Protein AF-A0A659USR1-F1 (afdb_monomer_lite)

Foldseek 3Di:
DCPPCVVLDDDDDDDADLQWAWLVNVLVVQCVVCVVDPCSSVVVLVSQLVVQDDPQLNCVSVVLCVPPCVPQPRSHWDWGAFDFDDDDVVVCVVCVPPPPPDGPRFGTWTQGHPRDIDTDHDDDPVQPDPVPDGD

pLDDT: mean 77.98, std 21.11, range [29.31, 98.12]

Structure (mmCIF, N/CA/C/O backbone):
data_AF-A0A659USR1-F1
#
_entry.id   AF-A0A659USR1-F1
#
loop_
_atom_site.group_PDB
_atom_site.id
_atom_site.type_symbol
_atom_site.label_atom_id
_atom_site.label_alt_id
_atom_site.label_comp_id
_atom_site.label_asym_id
_atom_site.label_entity_id
_atom_site.label_seq_id
_atom_site.pdbx_PDB_ins_code
_atom_site.Cartn_x
_atom_site.Cartn_y
_atom_site.Cartn_z
_atom_site.occupancy
_atom_site.B_iso_or_equiv
_atom_site.auth_seq_id
_atom_site.auth_comp_id
_atom_site.auth_asym_id
_atom_site.auth_atom_id
_atom_site.pdbx_PDB_model_num
ATOM 1 N N . VAL A 1 1 ? 14.757 -21.629 8.057 1.00 33.50 1 VAL A N 1
ATOM 2 C CA . VAL A 1 1 ? 15.611 -20.746 7.243 1.00 33.50 1 VAL A CA 1
ATOM 3 C C . VAL A 1 1 ? 15.115 -19.367 7.560 1.00 33.50 1 VAL A C 1
ATOM 5 O O . VAL A 1 1 ? 13.985 -19.055 7.210 1.00 33.50 1 VAL A O 1
ATOM 8 N N . ILE A 1 2 ? 15.890 -18.633 8.349 1.00 29.31 2 ILE A N 1
ATOM 9 C CA . ILE A 1 2 ? 15.679 -17.200 8.505 1.00 29.31 2 ILE A CA 1
ATOM 10 C C . ILE A 1 2 ? 15.923 -16.651 7.102 1.00 29.31 2 ILE A C 1
ATOM 12 O O . ILE A 1 2 ? 16.990 -16.890 6.535 1.00 29.31 2 ILE A O 1
ATOM 16 N N . LEU A 1 3 ? 14.895 -16.073 6.479 1.00 40.03 3 LEU A N 1
ATOM 17 C CA . LEU A 1 3 ? 15.089 -15.390 5.206 1.00 40.03 3 LEU A CA 1
ATOM 18 C C . LEU A 1 3 ? 16.174 -14.350 5.452 1.00 40.03 3 LEU A C 1
ATOM 20 O O . LEU A 1 3 ? 16.061 -13.571 6.396 1.00 40.03 3 LEU A O 1
ATOM 24 N N . SER A 1 4 ? 17.172 -14.285 4.581 1.00 37.62 4 SER A N 1
ATOM 25 C CA . SER A 1 4 ? 18.192 -13.230 4.585 1.00 37.62 4 SER A CA 1
ATOM 26 C C . SER A 1 4 ? 17.584 -11.813 4.523 1.00 37.62 4 SER A C 1
ATOM 28 O O . SER A 1 4 ? 18.292 -10.843 4.738 1.00 37.62 4 SER A O 1
ATOM 30 N N . ASN A 1 5 ? 16.269 -11.715 4.271 1.00 44.94 5 ASN A N 1
ATOM 31 C CA . ASN A 1 5 ? 15.446 -10.510 4.220 1.00 44.94 5 ASN A CA 1
ATOM 32 C C . ASN A 1 5 ? 14.173 -10.582 5.102 1.00 44.94 5 ASN A C 1
ATOM 34 O O . ASN A 1 5 ? 13.251 -9.807 4.888 1.00 44.94 5 ASN A O 1
ATOM 38 N N . ALA A 1 6 ? 14.068 -11.484 6.091 1.00 44.91 6 ALA A N 1
ATOM 39 C CA . ALA A 1 6 ? 12.894 -11.510 6.990 1.00 44.91 6 ALA A CA 1
ATOM 40 C C . ALA A 1 6 ? 12.688 -10.157 7.697 1.00 44.91 6 ALA A C 1
ATOM 42 O O . ALA A 1 6 ? 11.558 -9.729 7.894 1.00 44.91 6 ALA A O 1
ATOM 43 N N . ALA A 1 7 ? 13.790 -9.463 7.998 1.00 50.06 7 ALA A N 1
ATOM 44 C CA . ALA A 1 7 ? 13.792 -8.120 8.570 1.00 50.06 7 ALA A CA 1
ATOM 45 C C . ALA A 1 7 ? 13.290 -7.021 7.607 1.00 50.06 7 ALA A C 1
ATOM 47 O O . ALA A 1 7 ? 13.067 -5.897 8.041 1.00 50.06 7 ALA A O 1
ATOM 48 N N . SER A 1 8 ? 13.114 -7.310 6.309 1.00 63.19 8 SER A N 1
ATOM 49 C CA . SER A 1 8 ? 12.642 -6.344 5.306 1.00 63.19 8 SER A CA 1
ATOM 50 C C . SER A 1 8 ? 11.236 -6.633 4.770 1.00 63.19 8 SER A C 1
ATOM 52 O O . SER A 1 8 ? 10.766 -5.915 3.883 1.00 63.19 8 SER A O 1
ATOM 54 N N . CYS A 1 9 ? 10.533 -7.632 5.310 1.00 71.00 9 CYS A N 1
ATOM 55 C CA . CYS A 1 9 ? 9.142 -7.917 4.963 1.00 71.00 9 CYS A CA 1
ATOM 56 C C . CYS A 1 9 ? 8.177 -7.252 5.951 1.00 71.00 9 CYS A C 1
ATOM 58 O O . CYS A 1 9 ? 8.376 -7.309 7.160 1.00 71.00 9 CYS A O 1
ATOM 60 N N . LEU A 1 10 ? 7.105 -6.659 5.424 1.00 82.88 10 LEU A N 1
ATOM 61 C CA . LEU A 1 10 ? 5.974 -6.189 6.221 1.00 82.88 10 LEU A CA 1
ATOM 62 C C . LEU A 1 10 ? 4.973 -7.336 6.383 1.00 82.88 10 LEU A C 1
ATOM 64 O O . LEU A 1 10 ? 4.543 -7.914 5.385 1.00 82.88 10 LEU A O 1
ATOM 68 N N . VAL A 1 11 ? 4.619 -7.671 7.625 1.00 83.94 11 VAL A N 1
ATOM 69 C CA . VAL A 1 11 ? 3.646 -8.728 7.936 1.00 83.94 11 VAL A CA 1
ATOM 70 C C . VAL A 1 11 ? 2.407 -8.084 8.536 1.00 83.94 11 VAL A C 1
ATOM 72 O O . VAL A 1 11 ? 2.397 -7.716 9.705 1.00 83.94 11 VAL A O 1
ATOM 75 N N . TYR A 1 12 ? 1.368 -7.937 7.718 1.00 85.69 12 TYR A N 1
ATOM 76 C CA . TYR A 1 12 ? 0.074 -7.461 8.188 1.00 85.69 12 TYR A CA 1
ATOM 77 C C . TYR A 1 12 ? -0.661 -8.597 8.908 1.00 85.69 12 TYR A C 1
ATOM 79 O O . TYR A 1 12 ? -0.927 -9.642 8.315 1.00 85.69 12 TYR A O 1
ATOM 87 N N . ASP A 1 13 ? -0.968 -8.391 10.185 1.00 86.56 13 ASP A N 1
ATOM 88 C CA . ASP A 1 13 ? -1.474 -9.403 11.120 1.00 86.56 13 ASP A CA 1
ATOM 89 C C . ASP A 1 13 ? -2.885 -9.099 11.653 1.00 86.56 13 ASP A C 1
ATOM 91 O O . ASP A 1 13 ? -3.417 -9.840 12.482 1.00 86.56 13 ASP A O 1
ATOM 95 N N . ARG A 1 14 ? -3.523 -8.029 11.165 1.00 89.88 14 ARG A N 1
ATOM 96 C CA . ARG A 1 14 ? -4.888 -7.658 11.553 1.00 89.88 14 ARG A CA 1
ATOM 97 C C . ARG A 1 14 ? -5.934 -8.314 10.637 1.00 89.88 14 ARG A C 1
ATOM 99 O O . ARG A 1 14 ? -5.644 -8.614 9.478 1.00 89.88 14 ARG A O 1
ATOM 106 N N . PRO A 1 15 ? -7.168 -8.541 11.123 1.00 89.50 15 PRO A N 1
ATOM 107 C CA . PRO A 1 15 ? -8.253 -9.036 10.282 1.00 89.50 15 PRO A CA 1
ATOM 108 C C . PRO A 1 15 ? -8.594 -8.056 9.151 1.00 89.50 15 PRO A C 1
ATOM 110 O O . PRO A 1 15 ? -8.728 -6.860 9.394 1.00 89.50 15 PRO A O 1
ATOM 113 N N . ILE A 1 16 ? -8.808 -8.575 7.940 1.00 89.06 16 ILE A N 1
ATOM 114 C CA . ILE A 1 16 ? -9.359 -7.799 6.819 1.00 89.06 16 ILE A CA 1
ATOM 115 C C . ILE A 1 16 ? -10.877 -7.732 6.975 1.00 89.06 16 ILE A C 1
ATOM 117 O O . ILE A 1 16 ? -11.534 -8.758 7.179 1.00 89.06 16 ILE A O 1
ATOM 121 N N . ARG A 1 17 ? -11.438 -6.526 6.903 1.00 88.50 17 ARG A N 1
ATOM 122 C CA . ARG A 1 17 ? -12.866 -6.289 7.117 1.00 88.50 17 ARG A CA 1
ATOM 123 C C . ARG A 1 17 ? -13.680 -6.530 5.837 1.00 88.50 17 ARG A C 1
ATOM 125 O O . ARG A 1 17 ? -13.148 -6.783 4.758 1.00 88.50 17 ARG A O 1
ATOM 132 N N . ARG A 1 18 ? -15.014 -6.466 5.947 1.00 89.25 18 ARG A N 1
ATOM 133 C CA . ARG A 1 18 ? -15.941 -6.694 4.815 1.00 89.25 18 ARG A CA 1
ATOM 134 C C . ARG A 1 18 ? -15.863 -5.616 3.733 1.00 89.25 18 ARG A C 1
ATOM 136 O O . ARG A 1 18 ? -16.241 -5.891 2.597 1.00 89.25 18 ARG A O 1
ATOM 143 N N . ASP A 1 19 ? -15.406 -4.427 4.100 1.00 89.88 19 ASP A N 1
ATOM 144 C CA . ASP A 1 19 ? -15.111 -3.266 3.260 1.00 89.88 19 ASP A CA 1
ATOM 145 C C . ASP A 1 19 ? -13.746 -3.357 2.553 1.00 89.88 19 ASP A C 1
ATOM 147 O O . ASP A 1 19 ? -13.417 -2.495 1.744 1.00 89.88 19 ASP A O 1
ATOM 151 N N . GLY A 1 20 ? -12.994 -4.439 2.771 1.00 93.94 20 GLY A N 1
ATOM 152 C CA . GLY A 1 20 ? -11.668 -4.632 2.196 1.00 93.94 20 GLY A CA 1
ATOM 153 C C . GLY A 1 20 ? -10.563 -4.178 3.146 1.00 93.94 20 GLY A C 1
ATOM 154 O O . GLY A 1 20 ? -10.736 -4.226 4.362 1.00 93.94 20 GLY A O 1
ATOM 155 N N . LEU A 1 21 ? -9.415 -3.795 2.581 1.00 95.62 21 LEU A N 1
ATOM 156 C CA . LEU A 1 21 ? -8.321 -3.158 3.313 1.00 95.62 21 LEU A CA 1
ATOM 157 C C . LEU A 1 21 ? -8.178 -1.711 2.855 1.00 95.62 21 LEU A C 1
ATOM 159 O O . LEU A 1 21 ? -7.793 -1.445 1.711 1.00 95.62 21 LEU A O 1
ATOM 163 N N . LEU A 1 22 ? -8.452 -0.778 3.758 1.00 97.06 22 LEU A N 1
ATOM 164 C CA . LEU A 1 22 ? -8.333 0.649 3.493 1.00 97.06 22 LEU A CA 1
ATOM 165 C C . LEU A 1 22 ? -6.917 1.156 3.784 1.00 97.06 22 LEU A C 1
ATOM 167 O O . LEU A 1 22 ? -6.176 0.612 4.606 1.00 97.06 22 LEU A O 1
ATOM 171 N N . TRP A 1 23 ? -6.533 2.243 3.113 1.00 97.44 23 TRP A N 1
ATOM 172 C CA . TRP A 1 23 ? -5.255 2.913 3.352 1.00 97.44 23 TRP A CA 1
ATOM 173 C C . TRP A 1 23 ? -5.135 3.404 4.799 1.00 97.44 23 TRP A C 1
ATOM 175 O O . TRP A 1 23 ? -4.081 3.247 5.409 1.00 97.44 23 TRP A O 1
ATOM 185 N N . SER A 1 24 ? -6.214 3.950 5.364 1.00 96.31 24 SER A N 1
ATOM 186 C CA . SER A 1 24 ? -6.278 4.396 6.762 1.00 96.31 24 SER A CA 1
ATOM 187 C C . SER A 1 24 ? -5.959 3.264 7.740 1.00 96.31 24 SER A C 1
ATOM 189 O O . SER A 1 24 ? -5.123 3.436 8.621 1.00 96.31 24 SER A O 1
ATOM 191 N N . GLU A 1 25 ? -6.527 2.077 7.530 1.00 95.75 25 GLU A N 1
ATOM 192 C CA . GLU A 1 25 ? -6.268 0.901 8.366 1.00 95.75 25 GLU A CA 1
ATOM 193 C C . GLU A 1 25 ? -4.815 0.432 8.282 1.00 95.75 25 GLU A C 1
ATOM 195 O O . GLU A 1 25 ? -4.238 -0.006 9.282 1.00 95.75 25 GLU A O 1
ATOM 200 N N . LEU A 1 26 ? -4.205 0.530 7.097 1.00 95.25 26 LEU A N 1
ATOM 201 C CA . LEU A 1 26 ? -2.800 0.186 6.917 1.00 95.25 26 LEU A CA 1
ATOM 202 C C . LEU A 1 26 ? -1.880 1.210 7.600 1.00 95.25 26 LEU A C 1
ATOM 204 O O . LEU A 1 26 ? -0.889 0.819 8.215 1.00 95.25 26 LEU A O 1
ATOM 208 N N . VAL A 1 27 ? -2.223 2.500 7.563 1.00 96.00 27 VAL A N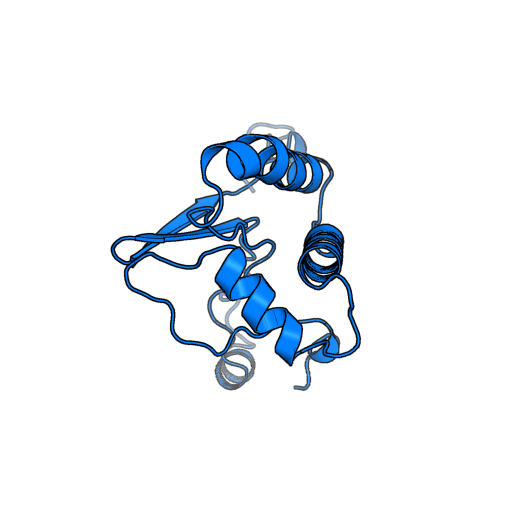 1
ATOM 209 C CA . VAL A 1 27 ? -1.510 3.555 8.305 1.00 96.00 27 VAL A CA 1
ATOM 210 C C . VAL A 1 27 ? -1.652 3.360 9.816 1.00 96.00 27 VAL A C 1
ATOM 212 O O . VAL A 1 27 ? -0.666 3.457 10.547 1.00 96.00 27 VAL A O 1
ATOM 215 N N . ASP A 1 28 ? -2.851 3.033 10.292 1.00 95.50 28 ASP A N 1
ATOM 216 C CA . ASP A 1 28 ? -3.118 2.751 11.705 1.00 95.50 28 ASP A CA 1
ATOM 217 C C . ASP A 1 28 ? -2.401 1.484 12.187 1.00 95.50 28 ASP A C 1
ATOM 219 O O . ASP A 1 28 ? -2.024 1.365 13.356 1.00 95.50 28 ASP A O 1
ATOM 223 N N . TRP A 1 29 ? -2.203 0.515 11.294 1.00 95.06 29 TRP A N 1
ATOM 224 C CA . TRP A 1 29 ? -1.334 -0.627 11.540 1.00 95.06 29 TRP A CA 1
ATOM 225 C C . TRP A 1 29 ? 0.136 -0.211 11.604 1.00 95.06 29 TRP A C 1
ATOM 227 O O . TRP A 1 29 ? 0.809 -0.533 12.585 1.00 95.06 29 TRP A O 1
ATOM 237 N N . TRP A 1 30 ? 0.612 0.580 10.643 1.00 94.25 30 TRP A N 1
ATOM 238 C CA . TRP A 1 30 ? 1.998 1.044 10.593 1.00 94.25 30 TRP A CA 1
ATOM 239 C C .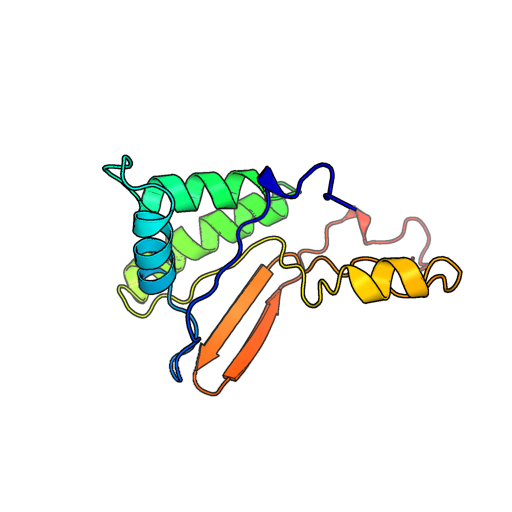 TRP A 1 30 ? 2.407 1.847 11.832 1.00 94.25 30 TRP A C 1
ATOM 241 O O . TRP A 1 30 ? 3.495 1.628 12.356 1.00 94.25 30 TRP A O 1
ATOM 251 N N . ARG A 1 31 ? 1.513 2.680 12.385 1.00 93.94 31 ARG A N 1
ATOM 252 C CA . ARG A 1 31 ? 1.748 3.399 13.656 1.00 93.94 31 ARG A CA 1
ATOM 253 C C . ARG A 1 31 ? 2.180 2.487 14.804 1.00 93.94 31 ARG A C 1
ATOM 255 O O . ARG A 1 31 ? 2.961 2.899 15.650 1.00 93.94 31 ARG A O 1
ATOM 262 N N . SER A 1 32 ? 1.661 1.259 14.852 1.00 90.81 32 SER A N 1
ATOM 263 C CA . SER A 1 32 ? 2.040 0.293 15.893 1.00 90.81 32 SER A CA 1
ATOM 264 C C . SER A 1 32 ? 3.402 -0.363 15.650 1.00 90.81 32 SER A C 1
ATOM 266 O O . SER A 1 32 ? 4.000 -0.877 16.589 1.00 90.81 32 SER A O 1
ATOM 268 N N . GLN A 1 33 ? 3.887 -0.336 14.407 1.00 86.38 33 GLN A N 1
ATOM 269 C CA . GLN A 1 33 ? 5.173 -0.901 13.992 1.00 86.38 33 GLN A CA 1
ATOM 270 C C . GLN A 1 33 ? 6.306 0.131 14.067 1.00 86.38 33 GLN A C 1
ATOM 272 O O . GLN A 1 33 ? 7.443 -0.232 14.351 1.00 86.38 33 GLN A O 1
ATOM 277 N N . ASP A 1 34 ? 5.987 1.410 13.847 1.00 83.12 34 ASP A N 1
ATOM 278 C CA . ASP A 1 34 ? 6.914 2.541 13.940 1.00 83.12 34 ASP A CA 1
ATOM 279 C C . ASP A 1 34 ? 6.322 3.677 14.804 1.00 83.12 34 ASP A C 1
ATOM 281 O O . ASP A 1 34 ? 5.842 4.687 14.278 1.00 83.12 34 ASP A O 1
ATOM 285 N N . PRO A 1 35 ? 6.316 3.522 16.144 1.00 81.44 35 PRO A N 1
ATOM 286 C CA . PRO A 1 35 ? 5.683 4.483 17.051 1.00 81.44 35 PRO A CA 1
ATOM 287 C C . PRO A 1 35 ? 6.386 5.844 17.119 1.00 81.44 35 PRO A C 1
ATOM 289 O O . PRO A 1 35 ? 5.814 6.793 17.644 1.00 81.44 35 PRO A O 1
ATOM 292 N N . ALA A 1 36 ? 7.629 5.932 16.636 1.00 83.31 36 ALA A N 1
ATOM 293 C CA . ALA A 1 36 ? 8.424 7.158 16.648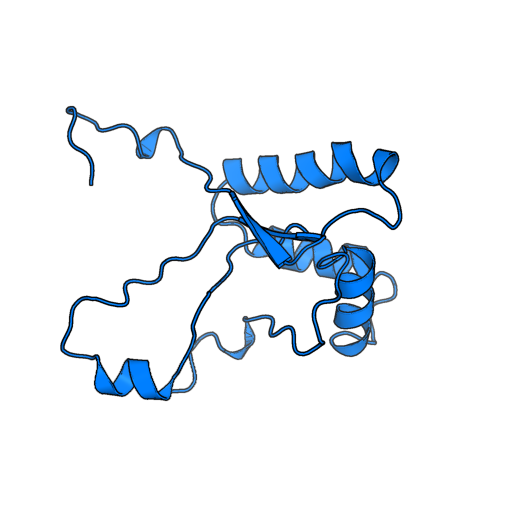 1.00 83.31 36 ALA A CA 1
ATOM 294 C C . ALA A 1 36 ? 8.130 8.072 15.446 1.00 83.31 36 ALA A C 1
ATOM 296 O O . ALA A 1 36 ? 8.643 9.187 15.383 1.00 83.31 36 ALA A O 1
ATOM 297 N N . SER A 1 37 ? 7.337 7.607 14.476 1.00 86.25 37 SER A N 1
ATOM 298 C CA . SER A 1 37 ? 6.985 8.389 13.296 1.00 86.25 37 SER A CA 1
ATOM 299 C C . SER A 1 37 ? 5.851 9.372 13.588 1.00 86.25 37 SER A C 1
ATOM 301 O O . SER A 1 37 ? 4.701 8.969 13.772 1.00 86.25 37 SER A O 1
ATOM 303 N N . ASP A 1 38 ? 6.151 10.670 13.524 1.00 89.12 38 ASP A N 1
ATOM 304 C CA . ASP A 1 38 ? 5.139 11.736 13.598 1.00 89.12 38 ASP A CA 1
ATOM 305 C C . ASP A 1 38 ? 4.225 11.767 12.354 1.00 89.12 38 ASP A C 1
ATOM 307 O O . ASP A 1 38 ? 3.093 12.251 12.398 1.00 89.12 38 ASP A O 1
ATOM 311 N N . GLU A 1 39 ? 4.688 11.199 11.233 1.00 94.56 39 GLU A N 1
ATOM 312 C CA . GLU A 1 39 ? 3.972 11.160 9.953 1.00 94.56 39 GLU A CA 1
ATOM 313 C C . GLU A 1 39 ? 3.857 9.727 9.396 1.00 94.56 39 GLU A C 1
ATOM 315 O O . GLU A 1 39 ? 4.412 9.399 8.340 1.00 94.56 39 GLU A O 1
ATOM 320 N N . PRO A 1 40 ? 3.078 8.853 10.053 1.00 94.69 40 PRO A N 1
ATOM 321 C CA . PRO A 1 40 ? 3.038 7.423 9.746 1.00 94.69 40 PRO A CA 1
ATOM 322 C C . PRO A 1 40 ? 2.539 7.127 8.328 1.00 94.69 40 PRO A C 1
ATOM 324 O O . PRO A 1 40 ? 2.987 6.171 7.702 1.00 94.69 40 PRO A O 1
ATOM 327 N N . ALA A 1 41 ? 1.650 7.963 7.780 1.00 94.56 41 ALA A N 1
ATOM 328 C CA . ALA A 1 41 ? 1.187 7.814 6.402 1.00 94.5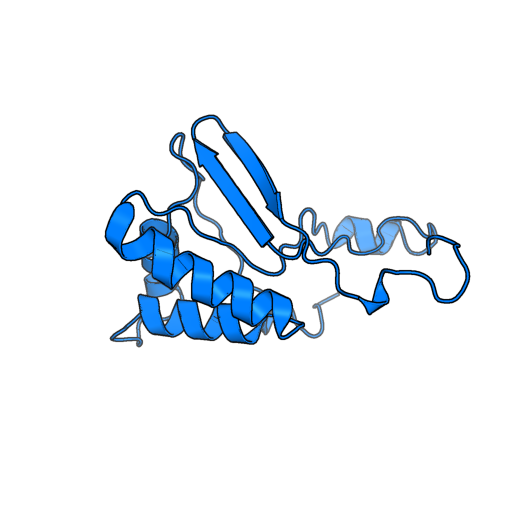6 41 ALA A CA 1
ATOM 329 C C . ALA A 1 41 ? 2.302 8.075 5.379 1.00 94.56 41 ALA A C 1
ATOM 331 O O . ALA A 1 41 ? 2.416 7.338 4.400 1.00 94.56 41 ALA A O 1
ATOM 332 N N . ARG A 1 42 ? 3.130 9.104 5.604 1.00 94.62 42 ARG A N 1
ATOM 333 C CA . ARG A 1 42 ? 4.264 9.410 4.726 1.00 94.62 42 ARG A CA 1
ATOM 334 C C . ARG A 1 42 ? 5.332 8.328 4.850 1.00 94.62 42 ARG A C 1
ATOM 336 O O . ARG A 1 42 ? 5.757 7.802 3.828 1.00 94.62 42 ARG A O 1
ATOM 343 N N . ALA A 1 43 ? 5.690 7.947 6.076 1.00 94.56 43 ALA A N 1
ATOM 344 C CA . ALA A 1 43 ? 6.684 6.906 6.335 1.00 94.56 43 ALA A CA 1
ATOM 345 C C . ALA A 1 43 ? 6.294 5.561 5.698 1.00 94.56 43 ALA A C 1
ATOM 347 O O . ALA A 1 43 ? 7.105 4.942 5.008 1.00 94.56 43 ALA A O 1
ATOM 348 N N . LEU A 1 44 ? 5.032 5.141 5.847 1.00 94.50 44 LEU A N 1
ATOM 349 C CA . LEU A 1 44 ? 4.524 3.945 5.177 1.00 94.50 44 LEU A CA 1
ATOM 350 C C . LEU A 1 44 ? 4.568 4.093 3.650 1.00 94.50 44 LEU A C 1
ATOM 352 O O . LEU A 1 44 ? 5.021 3.183 2.958 1.00 94.50 44 LEU A O 1
ATOM 356 N N . GLY A 1 45 ? 4.120 5.232 3.114 1.00 94.19 45 GLY A N 1
ATOM 357 C CA . GLY A 1 45 ? 4.146 5.506 1.676 1.00 94.19 45 GLY A CA 1
ATOM 358 C C . GLY A 1 45 ? 5.555 5.416 1.087 1.00 94.19 45 GLY A C 1
ATOM 359 O O . GLY A 1 45 ? 5.751 4.754 0.071 1.00 94.19 45 GLY A O 1
ATOM 360 N N . GLU A 1 46 ? 6.547 6.005 1.754 1.00 93.38 46 GLU A N 1
ATOM 361 C CA . GLU A 1 46 ? 7.963 5.919 1.381 1.00 93.38 46 GLU A CA 1
ATOM 362 C C . GLU A 1 46 ? 8.482 4.482 1.471 1.00 93.38 46 GLU A C 1
ATOM 364 O O . GLU A 1 46 ? 9.145 4.001 0.549 1.00 93.38 46 GLU A O 1
ATOM 369 N N . ARG A 1 47 ? 8.127 3.759 2.540 1.00 91.50 47 ARG A N 1
ATOM 370 C CA . ARG A 1 47 ? 8.533 2.365 2.742 1.00 91.50 47 ARG A CA 1
ATOM 371 C C . ARG A 1 47 ? 8.009 1.433 1.650 1.00 91.50 47 ARG A C 1
ATOM 373 O O . ARG A 1 47 ? 8.742 0.532 1.228 1.00 91.50 47 ARG A O 1
ATOM 380 N N . LEU A 1 48 ? 6.763 1.639 1.221 1.00 93.00 48 LEU A N 1
ATOM 381 C CA . LEU A 1 48 ? 6.125 0.911 0.123 1.00 93.00 48 LEU A CA 1
ATOM 382 C C . LEU A 1 48 ? 6.678 1.355 -1.236 1.00 93.00 48 LEU A C 1
ATOM 384 O O . LEU A 1 48 ? 7.004 0.514 -2.063 1.00 93.00 48 LEU A O 1
ATOM 388 N N . HIS A 1 49 ? 6.876 2.653 -1.464 1.00 93.25 49 HIS A N 1
ATOM 389 C CA . HIS A 1 49 ? 7.468 3.154 -2.706 1.00 93.25 49 HIS A CA 1
ATOM 390 C C . HIS A 1 49 ? 8.906 2.644 -2.910 1.00 93.25 49 HIS A C 1
ATOM 392 O O . HIS A 1 49 ? 9.322 2.343 -4.031 1.00 93.25 49 HIS A O 1
ATOM 398 N N . ALA A 1 50 ? 9.673 2.501 -1.828 1.00 90.06 50 ALA A N 1
ATOM 399 C CA . ALA A 1 50 ? 11.017 1.933 -1.860 1.00 90.06 50 ALA A CA 1
ATOM 400 C C . ALA A 1 50 ? 11.039 0.443 -2.241 1.00 90.06 50 ALA A C 1
ATOM 402 O O . ALA A 1 50 ? 12.083 -0.034 -2.682 1.00 90.06 50 ALA A O 1
ATOM 403 N N . SER A 1 51 ? 9.926 -0.293 -2.099 1.00 86.19 51 SER A N 1
ATOM 404 C CA . SER A 1 51 ? 9.886 -1.700 -2.510 1.00 86.19 51 SER A CA 1
ATOM 405 C C . SER A 1 51 ? 9.812 -1.851 -4.031 1.00 86.19 51 SER A C 1
ATOM 407 O O . SER A 1 51 ? 10.470 -2.739 -4.560 1.00 86.19 51 SER A O 1
ATOM 409 N N . LEU A 1 52 ? 9.102 -0.960 -4.733 1.00 89.31 52 LEU A N 1
ATOM 410 C CA . LEU A 1 52 ? 8.800 -1.018 -6.176 1.00 89.31 52 LEU A CA 1
ATOM 411 C C . LEU A 1 52 ? 10.027 -1.309 -7.057 1.00 89.31 52 LEU A C 1
ATOM 413 O O . LEU A 1 52 ? 11.103 -0.739 -6.859 1.00 89.31 52 LEU A O 1
ATOM 417 N N . ALA A 1 53 ? 9.858 -2.193 -8.042 1.00 85.62 53 ALA A N 1
ATOM 418 C CA . ALA A 1 53 ? 10.952 -2.757 -8.833 1.00 85.62 53 ALA A CA 1
ATOM 419 C C . ALA A 1 53 ? 11.187 -2.051 -10.177 1.00 85.62 53 ALA A C 1
ATOM 421 O O . ALA A 1 53 ? 12.241 -2.253 -10.778 1.00 85.62 53 ALA A O 1
ATOM 422 N N . SER A 1 54 ? 10.257 -1.209 -10.632 1.00 87.69 54 SER A N 1
ATOM 423 C CA . SER A 1 54 ? 10.353 -0.508 -11.917 1.00 87.69 54 SER A CA 1
ATOM 424 C C . SER A 1 54 ? 9.800 0.919 -11.862 1.00 87.69 54 SER A C 1
ATOM 426 O O . SER A 1 54 ? 8.988 1.264 -11.002 1.00 87.69 54 SER A O 1
ATOM 428 N N . ASP A 1 55 ? 10.206 1.762 -12.814 1.00 90.69 55 ASP A N 1
ATOM 429 C CA . ASP A 1 55 ? 9.665 3.122 -12.954 1.00 90.69 55 ASP A CA 1
ATOM 430 C C . ASP A 1 55 ? 8.176 3.119 -13.321 1.00 90.69 55 ASP A C 1
ATOM 432 O O . ASP A 1 55 ? 7.430 4.017 -12.924 1.00 90.69 55 ASP A O 1
ATOM 436 N N . ALA A 1 56 ? 7.720 2.083 -14.031 1.00 91.06 56 ALA A N 1
ATOM 437 C CA . ALA A 1 56 ? 6.312 1.886 -14.345 1.00 91.06 56 ALA A CA 1
ATOM 438 C C . ALA A 1 56 ? 5.496 1.612 -13.069 1.00 91.06 56 ALA A C 1
ATOM 440 O O . ALA A 1 56 ? 4.492 2.284 -12.832 1.00 91.06 56 ALA A O 1
ATOM 441 N N . GLU A 1 57 ? 5.973 0.720 -12.193 1.00 92.56 57 GLU A N 1
ATOM 442 C CA . GLU A 1 57 ? 5.379 0.494 -10.868 1.00 92.56 57 GLU A CA 1
ATOM 443 C C . GLU A 1 57 ? 5.368 1.781 -10.024 1.00 92.56 57 GLU A C 1
ATOM 445 O O . GLU A 1 57 ? 4.337 2.138 -9.452 1.00 92.56 57 GLU A O 1
ATOM 450 N N . ARG A 1 58 ? 6.485 2.526 -9.979 1.00 94.12 58 ARG A N 1
ATOM 451 C CA . ARG A 1 58 ? 6.585 3.821 -9.265 1.00 94.12 58 ARG A CA 1
ATOM 452 C C . ARG A 1 58 ? 5.573 4.838 -9.768 1.00 94.12 58 ARG A C 1
ATOM 454 O O . ARG A 1 58 ? 4.922 5.522 -8.970 1.00 94.12 58 ARG A O 1
ATOM 461 N N . THR A 1 59 ? 5.415 4.911 -11.085 1.00 95.44 59 THR A N 1
ATOM 462 C CA . THR A 1 59 ? 4.464 5.811 -11.735 1.00 95.44 59 THR A CA 1
ATOM 463 C C . THR A 1 59 ? 3.030 5.409 -11.414 1.00 95.44 59 THR A C 1
ATOM 465 O O . THR A 1 59 ? 2.241 6.275 -11.032 1.00 95.44 59 THR A O 1
ATOM 468 N N . LEU A 1 60 ? 2.692 4.117 -11.501 1.00 96.06 60 LEU A N 1
ATOM 469 C CA . LEU A 1 60 ? 1.366 3.602 -11.157 1.00 96.06 60 LEU A CA 1
ATOM 470 C C . LEU A 1 60 ? 1.028 3.908 -9.699 1.00 96.06 60 LEU A C 1
ATOM 472 O O . LEU A 1 60 ? -0.003 4.526 -9.431 1.00 96.06 60 LEU A O 1
ATOM 476 N N . PHE A 1 61 ? 1.914 3.542 -8.771 1.00 96.50 61 PHE A N 1
ATOM 477 C CA . PHE A 1 61 ? 1.714 3.745 -7.339 1.00 96.50 61 PHE A CA 1
ATOM 478 C C . PHE A 1 61 ? 1.482 5.224 -7.009 1.00 96.50 61 PHE A C 1
ATOM 480 O O . PHE A 1 61 ? 0.474 5.583 -6.400 1.00 96.50 61 PHE A O 1
ATOM 487 N N . SER A 1 62 ? 2.359 6.109 -7.487 1.00 96.75 62 SER A N 1
ATOM 488 C CA . SER A 1 62 ? 2.241 7.552 -7.240 1.00 96.75 62 SER A CA 1
ATOM 489 C C . SER A 1 62 ? 0.971 8.142 -7.862 1.00 96.75 62 SER A C 1
ATOM 491 O O . SER A 1 62 ? 0.280 8.956 -7.243 1.00 96.75 62 SER A O 1
ATOM 493 N N . THR A 1 63 ? 0.625 7.707 -9.077 1.00 97.62 63 THR A N 1
ATOM 494 C CA . THR A 1 63 ? -0.564 8.179 -9.800 1.00 97.62 63 THR A CA 1
ATOM 495 C C . THR A 1 63 ? -1.853 7.722 -9.127 1.00 97.62 63 THR A C 1
ATOM 497 O O . THR A 1 63 ? -2.789 8.513 -9.017 1.00 97.62 63 THR A O 1
ATOM 500 N N . TYR A 1 64 ? -1.894 6.490 -8.616 1.00 97.94 64 TYR A N 1
ATOM 501 C CA . TYR A 1 64 ? -3.031 5.963 -7.868 1.00 97.94 64 TYR A CA 1
ATOM 502 C C . TYR A 1 64 ? -3.379 6.868 -6.681 1.00 97.94 64 TYR A C 1
ATOM 504 O O . TYR A 1 64 ? -4.502 7.369 -6.594 1.00 97.94 64 TYR A O 1
ATOM 512 N N . PHE A 1 65 ? -2.405 7.169 -5.815 1.00 96.81 65 PHE A N 1
ATOM 513 C CA . PHE A 1 65 ? -2.643 8.045 -4.665 1.00 96.81 65 PHE A CA 1
ATOM 514 C C . PHE A 1 65 ? -2.971 9.478 -5.088 1.00 96.81 65 PHE A C 1
ATOM 516 O O . PHE A 1 65 ? -3.886 10.079 -4.528 1.00 96.81 65 PHE A O 1
ATOM 523 N N . LYS A 1 66 ? -2.292 10.019 -6.107 1.00 97.31 66 LYS A N 1
ATOM 524 C CA . LYS A 1 66 ? -2.570 11.367 -6.627 1.00 97.31 66 LYS A CA 1
ATOM 525 C C . LYS A 1 66 ? -4.013 11.518 -7.121 1.00 97.31 66 LYS A C 1
ATOM 527 O O . LYS A 1 66 ? -4.630 12.552 -6.879 1.00 97.31 66 LYS A O 1
ATOM 532 N N . ILE A 1 67 ? -4.546 10.512 -7.815 1.00 98.12 67 ILE A N 1
ATOM 533 C CA . ILE A 1 67 ? -5.891 10.558 -8.405 1.00 98.12 67 ILE A CA 1
ATOM 534 C C . ILE A 1 67 ? -6.969 10.218 -7.375 1.00 98.12 67 ILE A C 1
ATOM 536 O O . ILE A 1 67 ? -7.978 10.921 -7.295 1.00 98.12 67 ILE A O 1
ATOM 540 N N . TYR A 1 68 ? -6.791 9.139 -6.611 1.00 97.75 68 TYR A N 1
ATOM 541 C CA . TYR A 1 68 ? -7.876 8.564 -5.816 1.00 97.75 68 TYR A CA 1
ATOM 542 C C . TYR A 1 68 ? -7.938 9.077 -4.382 1.00 97.75 68 TYR A C 1
ATOM 544 O O . TYR A 1 68 ? -9.037 9.157 -3.838 1.00 97.75 68 TYR A O 1
ATOM 552 N N . ARG A 1 69 ? -6.825 9.514 -3.780 1.00 96.12 69 ARG A N 1
ATOM 553 C CA . ARG A 1 69 ? -6.847 10.090 -2.426 1.00 96.12 69 ARG A CA 1
ATOM 554 C C . ARG A 1 69 ? -7.813 11.278 -2.279 1.00 96.12 69 ARG A C 1
ATOM 556 O O . ARG A 1 69 ? -8.620 11.228 -1.357 1.00 96.12 69 ARG A O 1
ATOM 563 N N . PRO A 1 70 ? -7.815 12.303 -3.160 1.00 97.44 70 PRO A N 1
ATOM 564 C CA . PRO A 1 70 ? -8.764 13.414 -3.033 1.00 97.44 70 PRO A CA 1
ATOM 565 C C . PRO A 1 70 ? -10.215 13.025 -3.356 1.00 97.44 70 PRO A C 1
ATOM 567 O O . PRO A 1 70 ? -11.126 13.765 -3.005 1.00 97.44 70 PRO A O 1
ATOM 570 N N . ARG A 1 71 ? -10.444 11.894 -4.039 1.00 97.56 71 ARG A N 1
ATOM 571 C CA . ARG A 1 71 ? -11.784 11.442 -4.452 1.00 97.56 71 ARG A CA 1
ATOM 572 C C . ARG A 1 71 ? -12.444 10.519 -3.435 1.00 97.56 71 ARG A C 1
ATOM 574 O O . ARG A 1 71 ? -13.655 10.576 -3.272 1.00 97.56 71 ARG A O 1
ATOM 581 N N . LEU A 1 72 ? -11.658 9.643 -2.813 1.00 96.75 72 LEU A N 1
ATOM 582 C CA . LEU A 1 72 ? -12.157 8.574 -1.949 1.00 96.75 72 LEU A CA 1
ATOM 583 C C . LEU A 1 72 ? -11.962 8.872 -0.459 1.00 96.75 72 LEU A C 1
ATOM 585 O O . LEU A 1 72 ? -12.689 8.310 0.353 1.00 96.75 72 LEU A O 1
ATOM 589 N N . GLY A 1 73 ? -11.020 9.748 -0.089 1.00 95.94 73 GLY A N 1
ATOM 590 C CA . GLY A 1 73 ? -10.760 10.082 1.313 1.00 95.94 73 GLY A CA 1
ATOM 591 C C . GLY A 1 73 ? -10.510 8.828 2.155 1.00 95.94 73 GLY A C 1
ATOM 592 O O . GLY A 1 73 ? -9.655 8.011 1.813 1.00 95.94 73 GLY A O 1
ATOM 593 N N . ASP A 1 74 ? -11.293 8.659 3.220 1.00 94.69 74 ASP A N 1
ATOM 594 C CA . ASP A 1 74 ? -11.192 7.518 4.140 1.00 94.69 74 ASP A CA 1
ATOM 595 C C . ASP A 1 74 ? -11.588 6.180 3.502 1.00 94.69 74 ASP A C 1
ATOM 597 O O . ASP A 1 74 ? -11.163 5.130 3.972 1.00 94.69 74 ASP A O 1
ATOM 601 N N . ALA A 1 75 ? -12.341 6.205 2.399 1.00 96.12 75 ALA A N 1
ATOM 602 C CA . ALA A 1 75 ? -12.716 5.014 1.642 1.00 96.12 75 ALA A CA 1
ATOM 603 C C . ALA A 1 75 ? -11.639 4.575 0.630 1.00 96.12 75 ALA A C 1
ATOM 605 O O . ALA A 1 75 ? -11.902 3.701 -0.194 1.00 96.12 75 ALA A O 1
ATOM 606 N N . LEU A 1 76 ? -10.445 5.186 0.639 1.00 97.75 76 LEU A N 1
ATOM 607 C CA . LEU A 1 76 ? -9.348 4.835 -0.266 1.00 97.75 76 LEU A CA 1
ATOM 608 C C . LEU A 1 76 ? -8.841 3.407 0.012 1.00 97.75 76 LEU A C 1
ATOM 610 O O . LEU A 1 76 ? -8.274 3.173 1.083 1.00 97.75 76 LEU A O 1
ATOM 614 N N . PRO A 1 77 ? -8.931 2.473 -0.952 1.00 97.44 77 PRO A N 1
ATOM 615 C CA . PRO A 1 77 ? -8.348 1.146 -0.792 1.00 97.44 77 PRO A CA 1
ATOM 616 C C . PRO A 1 77 ? -6.817 1.204 -0.723 1.00 97.44 77 PRO A C 1
ATOM 618 O O . PRO A 1 77 ? -6.180 1.972 -1.455 1.00 97.44 77 PRO A O 1
ATOM 621 N N . ALA A 1 78 ? -6.218 0.370 0.125 1.00 96.19 78 ALA A N 1
ATOM 622 C CA . ALA A 1 78 ? -4.770 0.239 0.222 1.00 96.19 78 ALA A CA 1
ATOM 623 C C . ALA A 1 78 ? -4.210 -0.465 -1.023 1.00 96.19 78 ALA A C 1
ATOM 625 O O . ALA A 1 78 ? -4.465 -1.649 -1.231 1.00 96.19 78 ALA A O 1
ATOM 626 N N . LEU A 1 79 ? -3.413 0.251 -1.824 1.00 96.44 79 LEU A N 1
ATOM 627 C CA . LEU A 1 79 ? -2.647 -0.330 -2.927 1.00 96.44 79 LEU A CA 1
ATOM 628 C C . LEU A 1 79 ? -1.353 -0.939 -2.380 1.00 96.44 79 LEU A C 1
ATOM 630 O O . LEU A 1 79 ? -0.419 -0.212 -2.045 1.00 96.44 79 LEU A O 1
ATOM 634 N N . ILE A 1 80 ? -1.312 -2.266 -2.263 1.00 92.19 80 ILE A N 1
ATOM 635 C CA . ILE A 1 80 ? -0.204 -2.986 -1.626 1.00 92.19 80 ILE A CA 1
ATOM 636 C C . ILE A 1 80 ? 0.778 -3.460 -2.705 1.00 92.19 80 ILE A C 1
ATOM 638 O O . ILE A 1 80 ? 0.397 -4.319 -3.502 1.00 92.19 80 ILE A O 1
ATOM 642 N N . PRO A 1 81 ? 2.021 -2.952 -2.752 1.00 90.38 81 PRO A N 1
ATOM 643 C CA . PRO A 1 81 ? 3.004 -3.412 -3.720 1.00 90.38 81 PRO A CA 1
ATOM 644 C C . PRO A 1 81 ? 3.714 -4.698 -3.295 1.00 90.38 81 PRO A C 1
ATOM 646 O O . PRO A 1 81 ? 3.942 -4.933 -2.106 1.00 90.38 81 PRO A O 1
ATOM 649 N N . GLN A 1 82 ? 4.163 -5.473 -4.284 1.00 74.19 82 GLN A N 1
ATOM 650 C CA . GLN A 1 82 ? 5.085 -6.603 -4.125 1.00 74.19 82 GLN A CA 1
ATOM 651 C C . GLN A 1 82 ? 4.620 -7.657 -3.117 1.00 74.19 82 GLN A C 1
ATOM 653 O O . GLN A 1 82 ? 5.356 -8.059 -2.207 1.00 74.19 82 GLN A O 1
ATOM 658 N N . VAL A 1 83 ? 3.382 -8.119 -3.282 1.00 68.50 83 VAL A N 1
ATOM 659 C CA . VAL A 1 83 ? 2.753 -9.044 -2.338 1.00 68.50 83 VAL A CA 1
ATOM 660 C C . VAL A 1 83 ? 3.204 -10.480 -2.585 1.00 68.50 83 VAL A C 1
ATOM 662 O O . VAL A 1 83 ? 3.152 -10.993 -3.703 1.00 68.50 83 VAL A O 1
ATOM 665 N N . TYR A 1 84 ? 3.593 -11.155 -1.502 1.00 65.31 84 TYR A N 1
ATOM 666 C CA . TYR A 1 84 ? 3.844 -12.594 -1.477 1.00 65.31 84 TYR A CA 1
ATOM 667 C C . TYR A 1 84 ? 2.615 -13.306 -0.910 1.00 65.31 84 TYR A C 1
ATOM 669 O O . TYR A 1 84 ? 2.448 -13.419 0.304 1.00 65.31 84 TYR A O 1
ATOM 677 N N . LEU A 1 85 ? 1.741 -13.797 -1.786 1.00 52.88 85 LEU A N 1
ATOM 678 C CA . LEU A 1 85 ? 0.674 -14.708 -1.384 1.00 52.88 85 LEU A CA 1
ATOM 679 C C . LEU A 1 85 ? 1.271 -16.106 -1.207 1.00 52.88 85 LEU A C 1
ATOM 681 O O . LEU A 1 85 ? 1.772 -16.687 -2.158 1.00 52.88 85 LEU A O 1
ATOM 685 N N . GLN A 1 86 ? 1.183 -16.635 0.014 1.00 47.91 86 GLN A N 1
ATOM 686 C CA . GLN A 1 86 ? 1.671 -17.953 0.447 1.00 47.91 86 GLN A CA 1
ATOM 687 C C . GLN A 1 86 ? 3.176 -18.020 0.747 1.00 47.91 86 GLN A C 1
ATOM 689 O O . GLN A 1 86 ? 3.995 -18.460 -0.058 1.00 47.91 86 GLN A O 1
ATOM 694 N N . TYR A 1 87 ? 3.533 -17.664 1.983 1.00 48.53 87 TYR A N 1
ATOM 695 C CA . TYR A 1 87 ? 4.800 -18.073 2.582 1.00 48.53 87 TYR A CA 1
ATOM 696 C C . TYR A 1 87 ? 4.533 -19.099 3.688 1.00 48.53 87 TYR A C 1
ATOM 698 O O . TYR A 1 87 ? 4.247 -18.731 4.823 1.00 48.53 87 TYR A O 1
ATOM 706 N N . ASP A 1 88 ? 4.635 -20.390 3.360 1.00 50.81 88 ASP A N 1
ATOM 707 C CA . ASP A 1 88 ? 4.827 -21.436 4.367 1.00 50.81 88 ASP A CA 1
ATOM 708 C C . ASP A 1 88 ? 6.317 -21.849 4.372 1.00 50.81 88 ASP A C 1
ATOM 710 O O . ASP A 1 88 ? 6.771 -22.584 3.483 1.00 50.81 88 ASP A O 1
ATOM 714 N N . PRO A 1 89 ? 7.118 -21.386 5.353 1.00 51.25 89 PRO A N 1
ATOM 715 C CA . PRO A 1 89 ? 8.536 -21.725 5.438 1.00 51.25 89 PRO A CA 1
ATOM 716 C C . PRO A 1 89 ? 8.805 -23.224 5.646 1.00 51.25 89 PRO A C 1
ATOM 718 O O . PRO A 1 89 ? 9.916 -23.682 5.347 1.00 51.25 89 PRO A O 1
ATOM 721 N N . ALA A 1 90 ? 7.835 -23.992 6.154 1.00 54.31 90 ALA A N 1
ATOM 722 C CA . 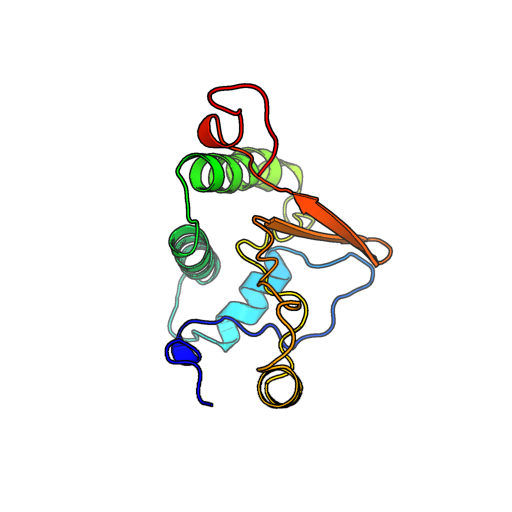ALA A 1 90 ? 7.941 -25.441 6.285 1.00 54.31 90 ALA A CA 1
ATOM 723 C C . ALA A 1 90 ? 7.783 -26.129 4.919 1.00 54.31 90 ALA A C 1
ATOM 725 O O . ALA A 1 90 ? 8.567 -27.024 4.590 1.00 54.31 90 ALA A O 1
ATOM 726 N N . MET A 1 91 ? 6.869 -25.646 4.071 1.00 50.31 91 MET A N 1
ATOM 727 C CA . MET A 1 91 ? 6.638 -26.209 2.734 1.00 50.31 91 MET A CA 1
ATOM 728 C C . MET A 1 91 ? 7.774 -25.938 1.745 1.00 50.31 91 MET A C 1
ATOM 730 O O . MET A 1 91 ? 8.114 -26.808 0.942 1.00 50.31 91 MET A O 1
ATOM 734 N N . VAL A 1 92 ? 8.450 -24.790 1.851 1.00 53.69 92 VAL A N 1
ATOM 735 C CA . VAL A 1 92 ? 9.626 -24.459 1.019 1.00 53.69 92 VAL A CA 1
ATOM 736 C C . VAL A 1 92 ? 10.787 -25.436 1.242 1.00 53.69 92 VAL A C 1
ATOM 738 O O . VAL A 1 92 ? 11.532 -25.741 0.311 1.00 53.69 92 VAL A O 1
ATOM 741 N N . LYS A 1 93 ? 10.961 -25.953 2.466 1.00 56.69 93 LYS A N 1
ATOM 742 C CA . LYS A 1 93 ? 11.983 -26.973 2.752 1.00 56.69 93 LYS A CA 1
ATOM 743 C C . LYS A 1 93 ? 11.624 -28.330 2.150 1.00 56.69 93 LYS A C 1
ATOM 745 O O . LYS A 1 93 ? 12.523 -29.022 1.682 1.00 56.69 93 LYS A O 1
ATOM 750 N N . LEU A 1 94 ? 10.338 -28.681 2.153 1.00 55.31 94 LEU A N 1
ATOM 751 C CA . LEU A 1 94 ? 9.840 -29.966 1.658 1.00 55.31 94 LEU A CA 1
ATOM 752 C C . LEU A 1 94 ? 9.856 -30.048 0.122 1.00 55.31 94 LEU A C 1
ATOM 754 O O . LEU A 1 94 ? 10.091 -31.108 -0.448 1.00 55.31 94 LEU A O 1
ATOM 758 N N . LEU A 1 95 ? 9.634 -28.919 -0.553 1.00 55.28 95 LEU A N 1
ATOM 759 C CA . LEU A 1 95 ? 9.458 -28.846 -2.007 1.00 55.28 95 LEU A CA 1
ATOM 760 C C . LEU A 1 95 ? 10.746 -28.508 -2.778 1.00 55.28 95 LEU A C 1
ATOM 762 O O . LEU A 1 95 ? 10.681 -28.246 -3.976 1.00 55.28 95 LEU A O 1
ATOM 766 N N . ARG A 1 96 ? 11.924 -28.572 -2.136 1.00 52.38 96 ARG A N 1
ATOM 767 C CA . ARG A 1 96 ? 13.243 -28.241 -2.728 1.00 52.38 96 ARG A CA 1
ATOM 768 C C . ARG A 1 96 ? 13.599 -28.990 -4.023 1.00 52.38 96 ARG A C 1
ATOM 770 O O . ARG A 1 96 ? 14.506 -28.558 -4.724 1.00 52.38 96 ARG A O 1
ATOM 777 N N . HIS A 1 97 ? 12.891 -30.071 -4.350 1.00 49.38 97 HIS A N 1
ATOM 778 C CA . HIS A 1 97 ? 13.091 -30.862 -5.570 1.00 49.38 97 HIS A CA 1
ATOM 779 C C . HIS A 1 97 ? 11.957 -30.767 -6.600 1.00 49.38 97 HIS A C 1
ATOM 781 O O . HIS A 1 97 ? 12.035 -31.414 -7.640 1.00 49.38 97 HIS A O 1
ATOM 787 N N . ARG A 1 98 ? 10.916 -29.958 -6.360 1.00 44.53 98 ARG A N 1
ATOM 788 C CA . ARG A 1 98 ? 9.899 -29.652 -7.375 1.00 44.53 98 ARG A CA 1
ATOM 789 C C . ARG A 1 98 ? 10.025 -28.191 -7.779 1.00 44.53 98 ARG A C 1
ATOM 791 O O . ARG A 1 98 ? 9.793 -27.295 -6.975 1.00 44.53 98 ARG A O 1
ATOM 798 N N . SER A 1 99 ? 10.374 -27.969 -9.038 1.00 45.00 99 SER A N 1
ATOM 799 C CA . SER A 1 99 ? 10.546 -26.680 -9.719 1.00 45.00 99 SER A CA 1
ATOM 800 C C . SER A 1 99 ? 9.251 -25.843 -9.824 1.00 45.00 99 SER A C 1
ATOM 802 O O . SER A 1 99 ? 8.920 -25.376 -10.907 1.00 45.00 99 SER A O 1
ATOM 804 N N . GLY A 1 100 ? 8.462 -25.698 -8.750 1.00 44.59 100 GLY A N 1
ATOM 805 C CA . GLY A 1 100 ? 7.031 -25.385 -8.874 1.00 44.59 100 GLY A CA 1
ATOM 806 C C . GLY A 1 100 ? 6.439 -24.274 -8.006 1.00 44.59 100 GLY A C 1
ATOM 807 O O . GLY A 1 100 ? 5.399 -23.755 -8.381 1.00 44.59 100 GLY A O 1
ATOM 808 N N . LEU A 1 101 ? 7.063 -23.840 -6.907 1.00 45.31 101 LEU A N 1
ATOM 809 C CA . LEU A 1 101 ? 6.634 -22.614 -6.202 1.00 45.31 101 LEU A CA 1
ATOM 810 C C . LEU A 1 101 ? 7.577 -21.470 -6.555 1.00 45.31 101 LEU A C 1
ATOM 812 O O . LEU A 1 101 ? 8.260 -20.876 -5.722 1.00 45.31 101 LEU A O 1
ATOM 816 N N . ARG A 1 102 ? 7.661 -21.206 -7.857 1.00 44.09 102 ARG A N 1
ATOM 817 C CA . ARG A 1 102 ? 8.314 -20.015 -8.380 1.00 44.09 102 ARG A CA 1
ATOM 818 C C . ARG A 1 102 ? 7.525 -18.829 -7.818 1.00 44.09 102 ARG A C 1
ATOM 820 O O . ARG A 1 102 ? 6.332 -18.731 -8.075 1.00 44.09 102 ARG A O 1
ATOM 827 N N . ARG A 1 103 ? 8.171 -18.003 -6.986 1.00 51.34 103 ARG A N 1
ATOM 828 C CA . ARG A 1 103 ? 7.641 -16.746 -6.426 1.00 51.34 103 ARG A CA 1
ATOM 829 C C . ARG A 1 103 ? 6.757 -16.033 -7.457 1.00 51.34 103 ARG A C 1
ATOM 831 O O . ARG A 1 103 ? 7.293 -15.397 -8.358 1.00 51.34 103 ARG A O 1
ATOM 838 N N . GLN A 1 104 ? 5.438 -16.110 -7.320 1.00 55.16 104 GLN A N 1
ATOM 839 C CA . GLN A 1 104 ? 4.535 -15.186 -8.000 1.00 55.16 104 GLN A CA 1
ATOM 840 C C . GLN A 1 104 ? 4.447 -13.952 -7.107 1.00 55.16 104 GLN A C 1
ATOM 842 O O . GLN A 1 104 ? 3.573 -13.842 -6.251 1.00 55.16 104 GLN A O 1
ATOM 847 N N . ARG A 1 105 ? 5.464 -13.089 -7.205 1.00 67.06 105 ARG A N 1
ATOM 848 C CA . ARG A 1 105 ? 5.398 -11.749 -6.625 1.00 67.06 105 ARG A CA 1
ATOM 849 C C . ARG A 1 105 ? 4.435 -10.972 -7.513 1.00 67.06 105 ARG A C 1
ATOM 851 O O . ARG A 1 105 ? 4.782 -10.731 -8.660 1.00 67.06 105 ARG A O 1
ATOM 858 N N . MET A 1 106 ? 3.262 -10.652 -6.987 1.00 78.56 106 MET A N 1
ATOM 859 C CA . MET A 1 106 ? 2.310 -9.774 -7.666 1.00 78.56 106 MET A CA 1
ATOM 860 C C . MET A 1 106 ? 2.799 -8.335 -7.533 1.00 78.56 106 MET A C 1
ATOM 862 O O . MET A 1 106 ? 3.250 -7.959 -6.441 1.00 78.56 106 MET A O 1
ATOM 866 N N . ASP A 1 107 ? 2.706 -7.539 -8.596 1.00 88.44 107 ASP A N 1
ATOM 867 C CA . ASP A 1 107 ? 3.170 -6.152 -8.558 1.00 88.44 107 ASP A CA 1
ATOM 868 C C . ASP A 1 107 ? 2.315 -5.322 -7.605 1.00 88.44 107 ASP A C 1
ATOM 870 O O . ASP A 1 107 ? 2.865 -4.686 -6.703 1.00 88.44 107 ASP A O 1
ATOM 874 N N . PHE A 1 108 ? 0.983 -5.408 -7.711 1.00 92.38 108 PHE A N 1
ATOM 875 C CA . PHE A 1 108 ? 0.071 -4.795 -6.748 1.00 92.38 108 PHE A CA 1
ATOM 876 C C . PHE A 1 108 ? -1.154 -5.650 -6.420 1.00 92.38 108 PHE A C 1
ATOM 878 O O . PHE A 1 108 ? -1.700 -6.364 -7.261 1.00 92.38 108 PHE A O 1
ATOM 885 N N . LEU A 1 109 ? -1.639 -5.500 -5.187 1.00 92.94 109 LEU A N 1
ATOM 886 C CA . LEU A 1 109 ? -2.868 -6.104 -4.685 1.00 92.94 109 LEU A CA 1
ATOM 887 C C . LEU A 1 109 ? -3.793 -5.035 -4.098 1.00 92.94 109 LEU A C 1
ATOM 889 O O . LEU A 1 109 ? -3.360 -4.180 -3.323 1.00 92.94 109 LEU A O 1
ATOM 893 N N . LEU A 1 110 ? -5.082 -5.153 -4.407 1.00 94.38 110 LEU A N 1
ATOM 894 C CA . LEU A 1 110 ? -6.177 -4.492 -3.706 1.00 94.38 110 LEU A CA 1
ATOM 895 C C . LEU A 1 110 ? -7.087 -5.553 -3.082 1.00 94.38 110 LEU A C 1
ATOM 897 O O . LEU A 1 110 ? -7.476 -6.527 -3.736 1.00 94.38 110 LEU A O 1
ATOM 901 N N . LEU A 1 111 ? -7.447 -5.339 -1.818 1.00 93.56 111 LEU A N 1
ATOM 902 C CA . LEU A 1 111 ? -8.471 -6.103 -1.112 1.00 93.56 111 LEU A CA 1
ATOM 903 C C . LEU A 1 111 ? -9.701 -5.205 -0.991 1.00 93.56 111 LEU A C 1
ATOM 905 O O . LEU A 1 111 ? -9.678 -4.228 -0.250 1.00 93.56 111 LEU A O 1
ATOM 909 N N . LEU A 1 112 ? -10.735 -5.502 -1.768 1.00 94.44 112 LEU A N 1
ATOM 910 C CA . LEU A 1 112 ? -11.929 -4.675 -1.935 1.00 94.44 112 LEU A CA 1
ATOM 911 C C . LEU A 1 112 ? -13.135 -5.269 -1.184 1.00 94.44 112 LEU A C 1
ATOM 913 O O . LEU A 1 112 ? -13.086 -6.435 -0.763 1.00 94.44 112 LEU A O 1
ATOM 917 N N . PRO A 1 113 ? -14.233 -4.499 -1.033 1.00 93.44 113 PRO A N 1
ATOM 918 C CA . PRO A 1 113 ? -15.448 -4.995 -0.408 1.00 93.44 113 PRO A CA 1
ATOM 919 C C . PRO A 1 113 ? -15.945 -6.318 -0.998 1.00 93.44 113 PRO A C 1
ATOM 921 O O . PRO A 1 113 ? -15.795 -6.591 -2.189 1.00 93.44 113 PRO A O 1
ATOM 924 N N . GLY A 1 114 ? -16.557 -7.153 -0.156 1.00 89.00 114 GLY A N 1
ATOM 925 C CA . GLY A 1 114 ? -17.086 -8.452 -0.591 1.00 89.00 114 GLY A CA 1
ATOM 926 C C . GLY A 1 114 ? -16.007 -9.508 -0.855 1.00 89.00 114 GLY A C 1
ATOM 927 O O . GLY A 1 114 ? -16.233 -10.437 -1.624 1.00 89.00 114 GLY A O 1
ATOM 928 N N . HIS A 1 115 ? -14.840 -9.366 -0.216 1.00 83.94 115 HIS A N 1
ATOM 929 C CA . HIS A 1 115 ? -13.686 -10.266 -0.354 1.00 83.94 115 HIS A CA 1
ATOM 930 C C . HIS A 1 115 ? -13.138 -10.324 -1.788 1.00 83.94 115 HIS A C 1
ATOM 932 O O . HIS A 1 115 ? -12.488 -11.298 -2.183 1.00 83.94 115 HIS A O 1
ATOM 938 N N . GLN A 1 116 ? -13.385 -9.276 -2.575 1.00 90.56 116 GLN A N 1
ATOM 939 C CA . GLN A 1 116 ? -12.857 -9.191 -3.921 1.00 90.56 116 GLN A CA 1
ATOM 940 C C . GLN A 1 116 ? -11.364 -8.870 -3.867 1.00 90.56 116 GLN A C 1
ATOM 942 O O . GLN A 1 116 ? -10.916 -7.950 -3.185 1.00 90.56 116 GLN A O 1
ATOM 947 N N . ARG A 1 117 ? -10.581 -9.653 -4.606 1.00 90.44 117 ARG A N 1
ATOM 948 C CA . ARG A 1 117 ? -9.135 -9.485 -4.728 1.00 90.44 117 ARG A CA 1
ATOM 949 C C . ARG A 1 117 ? -8.821 -9.045 -6.144 1.00 90.44 117 ARG A C 1
ATOM 951 O O . ARG A 1 117 ? -9.112 -9.783 -7.082 1.00 90.44 117 ARG A O 1
ATOM 958 N N . VAL A 1 118 ? -8.228 -7.866 -6.285 1.00 91.56 118 VAL A N 1
ATOM 959 C CA . VAL A 1 118 ? -7.771 -7.353 -7.579 1.00 91.56 118 VAL A CA 1
ATOM 960 C C . VAL A 1 118 ? -6.255 -7.361 -7.577 1.00 91.56 118 VAL A C 1
ATOM 962 O O . VAL A 1 118 ? -5.630 -6.758 -6.707 1.00 91.56 118 VAL A O 1
ATOM 965 N N . VAL A 1 119 ? -5.681 -8.071 -8.541 1.00 90.12 119 VAL A N 1
ATOM 966 C CA . VAL A 1 119 ? -4.243 -8.093 -8.797 1.00 90.12 119 VAL A CA 1
ATOM 967 C C . VAL A 1 119 ? -3.985 -7.216 -10.011 1.00 90.12 119 VAL A C 1
ATOM 969 O O . VAL A 1 119 ? -4.697 -7.331 -11.009 1.00 90.12 119 VAL A O 1
ATOM 972 N N . ILE A 1 120 ? -3.006 -6.325 -9.905 1.00 90.81 120 ILE A N 1
ATOM 973 C CA . ILE A 1 120 ? -2.573 -5.461 -11.000 1.00 90.81 120 ILE A CA 1
ATOM 974 C C . ILE A 1 120 ? -1.119 -5.813 -11.275 1.00 90.81 120 ILE A C 1
ATOM 976 O O . ILE A 1 120 ? -0.279 -5.621 -10.399 1.00 90.81 120 ILE A O 1
ATOM 980 N N . GLU A 1 121 ? -0.854 -6.313 -12.477 1.00 89.44 121 GLU A N 1
ATOM 981 C CA . GLU A 1 121 ? 0.496 -6.589 -12.967 1.00 89.44 121 GLU A CA 1
ATOM 982 C C . GLU A 1 121 ? 0.900 -5.485 -13.945 1.00 89.44 121 GLU A C 1
ATOM 984 O O . GLU A 1 121 ? 0.095 -5.043 -14.773 1.00 89.44 121 GLU A O 1
ATOM 989 N N . VAL A 1 122 ? 2.131 -5.002 -13.815 1.00 87.19 122 VAL A N 1
ATOM 990 C CA . VAL A 1 122 ? 2.679 -3.940 -14.652 1.00 87.19 122 VAL A CA 1
ATOM 991 C C . VAL A 1 122 ? 3.646 -4.560 -15.645 1.00 87.19 122 VAL A C 1
ATOM 993 O O . VAL A 1 122 ? 4.846 -4.673 -15.406 1.00 87.19 122 VAL A O 1
ATOM 996 N N . ASP A 1 123 ? 3.119 -4.919 -16.811 1.00 78.81 123 ASP A N 1
ATOM 997 C CA . ASP A 1 123 ? 3.946 -5.409 -17.905 1.00 78.81 123 ASP A CA 1
ATOM 998 C C . ASP A 1 123 ? 4.721 -4.257 -18.566 1.00 78.81 123 ASP A C 1
ATOM 1000 O O . ASP A 1 123 ? 4.161 -3.240 -18.985 1.00 78.81 123 ASP A O 1
ATOM 1004 N N . GLY A 1 124 ? 6.039 -4.421 -18.683 1.00 65.38 124 GLY A N 1
ATOM 1005 C CA . GLY A 1 124 ? 6.904 -3.502 -19.424 1.00 65.38 124 GLY A CA 1
ATOM 1006 C C . GLY A 1 124 ? 7.004 -3.839 -20.916 1.00 65.38 124 GLY A C 1
ATOM 1007 O O . GLY A 1 124 ? 6.690 -4.943 -21.353 1.00 65.38 124 GLY A O 1
ATOM 1008 N N . SER A 1 125 ? 7.570 -2.927 -21.714 1.00 57.44 125 SER A N 1
ATOM 1009 C CA . SER A 1 125 ? 7.916 -3.192 -23.124 1.00 57.44 125 SER A CA 1
ATOM 1010 C C . SER A 1 125 ? 8.899 -4.360 -23.306 1.00 57.44 125 SER A C 1
ATOM 1012 O O . SER A 1 125 ? 8.943 -4.959 -24.374 1.00 57.44 125 SER A O 1
ATOM 1014 N N . GLN A 1 126 ? 9.636 -4.7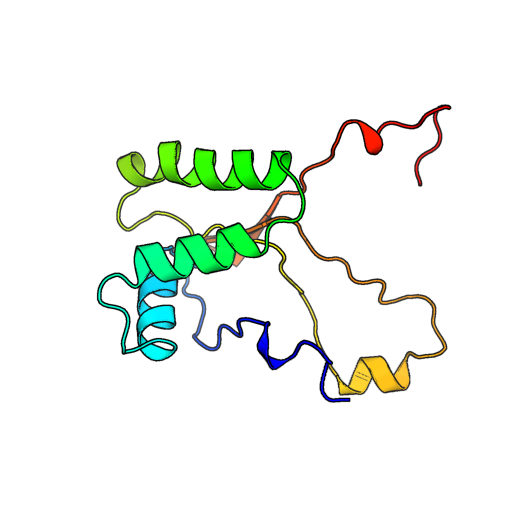36 -22.256 1.00 50.66 126 GLN A N 1
ATOM 1015 C CA . GLN A 1 126 ? 10.524 -5.906 -22.230 1.00 50.66 126 GLN A CA 1
ATOM 1016 C C . GLN A 1 126 ? 9.781 -7.249 -22.068 1.00 50.66 126 GLN A C 1
ATOM 1018 O O . GLN A 1 126 ? 10.396 -8.300 -22.223 1.00 50.66 126 GLN A O 1
ATOM 1023 N N . HIS A 1 127 ? 8.467 -7.226 -21.804 1.00 46.47 127 HIS A N 1
ATOM 1024 C CA . HIS A 1 127 ? 7.586 -8.399 -21.881 1.00 46.47 127 HIS A CA 1
ATOM 1025 C C . HIS A 1 127 ? 7.035 -8.630 -23.297 1.00 46.47 127 HIS A C 1
ATOM 1027 O O . HIS A 1 127 ? 6.476 -9.691 -23.578 1.00 46.47 127 HIS A O 1
ATOM 1033 N N . PHE A 1 128 ? 7.248 -7.687 -24.224 1.00 41.22 128 PHE A N 1
ATOM 1034 C CA . PHE A 1 128 ? 7.087 -7.956 -25.645 1.00 41.22 128 PHE A CA 1
ATOM 1035 C C . PHE A 1 128 ? 8.381 -8.560 -26.170 1.00 41.22 128 PHE A C 1
ATOM 1037 O O . PHE A 1 128 ? 9.393 -7.891 -26.352 1.00 41.22 128 PHE A O 1
ATOM 1044 N N . SER A 1 129 ? 8.306 -9.864 -26.404 1.00 40.34 129 SER A N 1
ATOM 1045 C CA . SER A 1 129 ? 9.169 -10.635 -27.283 1.00 40.34 129 SER A CA 1
ATOM 1046 C C . SER A 1 129 ? 9.956 -9.785 -28.292 1.00 40.34 129 SER A C 1
ATOM 1048 O O . SER A 1 129 ? 9.381 -9.267 -29.253 1.00 40.34 129 SER A O 1
ATOM 1050 N N . ALA A 1 130 ? 11.281 -9.760 -28.162 1.00 42.19 130 ALA A N 1
ATOM 1051 C CA . ALA A 1 130 ? 12.082 -9.862 -29.368 1.00 42.19 130 ALA A CA 1
ATOM 1052 C C . ALA A 1 130 ? 11.792 -11.272 -29.921 1.00 42.19 130 ALA A C 1
ATOM 1054 O O . ALA A 1 130 ? 12.086 -12.260 -29.259 1.00 42.19 130 ALA A O 1
ATOM 1055 N N . GLU A 1 131 ? 11.119 -11.352 -31.075 1.00 44.09 131 GLU A N 1
ATOM 1056 C CA . GLU A 1 131 ? 10.824 -12.590 -31.834 1.00 44.09 131 GLU A CA 1
ATOM 1057 C C . GLU A 1 131 ? 9.574 -13.436 -31.476 1.00 44.09 131 GLU A C 1
ATOM 1059 O O . GLU A 1 131 ? 9.579 -14.655 -31.638 1.00 44.09 131 GLU A O 1
ATOM 1064 N N . ARG A 1 132 ? 8.440 -12.825 -31.094 1.00 35.34 132 ARG A N 1
ATOM 1065 C CA . ARG A 1 132 ? 7.114 -13.502 -31.019 1.00 35.34 132 ARG A CA 1
ATOM 1066 C C . ARG A 1 132 ? 7.071 -14.837 -30.243 1.00 35.34 132 ARG A C 1
ATOM 1068 O O . ARG A 1 132 ? 6.323 -15.744 -30.615 1.00 35.34 132 ARG A O 1
ATOM 1075 N N . LYS A 1 133 ? 7.808 -14.975 -29.142 1.00 33.38 133 LYS A N 1
ATOM 1076 C CA . LYS A 1 133 ? 7.582 -16.079 -28.196 1.00 33.38 133 LYS A CA 1
ATOM 1077 C C . LYS A 1 133 ? 7.347 -15.550 -26.783 1.00 33.38 133 LYS A C 1
ATOM 1079 O O . LYS A 1 133 ? 8.121 -14.701 -26.345 1.00 33.38 133 LYS A O 1
ATOM 1084 N N . PRO A 1 134 ? 6.293 -16.021 -26.090 1.00 38.28 134 PRO A N 1
ATOM 1085 C CA . PRO A 1 134 ? 6.133 -15.773 -24.666 1.00 38.28 134 PRO A CA 1
ATOM 1086 C C . PRO A 1 134 ? 7.181 -16.573 -23.876 1.00 38.28 134 PRO A C 1
ATOM 1088 O O . PRO A 1 134 ? 7.531 -17.691 -24.266 1.00 38.28 134 PRO A O 1
ATOM 1091 N N . SER A 1 135 ? 7.680 -15.968 -22.799 1.00 47.38 135 SER A N 1
ATOM 1092 C CA . SER A 1 135 ? 8.630 -16.549 -21.837 1.00 47.38 135 SER A CA 1
ATOM 1093 C C . SER A 1 135 ? 7.967 -17.498 -20.843 1.00 47.38 135 SER A C 1
ATOM 1095 O O . SER A 1 135 ? 6.796 -17.247 -20.480 1.00 47.38 135 SER A O 1
#

Sequence (135 aa):
VILSNAASCLVYDRPIRRDGLLWSELVDWWRSQDPASDEPARALGERLHASLASDAERTLFSTYFKIYRPRLGDALPALIPQVYLQYDPAMVKLLRHRSGLRRQRMDFLLLLPGHQRVVIEVDGSQHFSAERKPS

Radius of gyration: 16.98 Å; chains: 1; bounding box: 35×44×49 Å

Secondary structure (DSSP, 8-state):
---TTGGG-----SPPBTTB-BHHHHHHHHHHH-TT-S-HHHHHHHHHHTT--SHHHHHHHHHHHHHHHHHHGGG-B--EEEEE----HHHHHHTTTSTT----EEEEEEEEGGGEEEEE----GGGS-TTS---